Protein AF-A0A3M1ITN0-F1 (afdb_monomer_lite)

Radius of gyration: 29.63 Å; chains: 1; bounding box: 34×63×99 Å

pLDDT: mean 80.6, std 18.62, range [36.31, 98.19]

Secondary structure (DSSP, 8-state):
------------------------------EEEEEEEEES--HHHHHHTTT--GGGTEEEEETTEEEEEEEE--TTS-EEEEEETTEEEEE-TTSTTSEEEESEEEEEEEEEPPTT-

Sequence (117 aa):
MRFFRIAPGLICLGASIALAAPVTHDKRQMIEAQWLAASGERCDAVCARQGAEPENMLVYSSDGGDIYLCRVRKPPANRFGTNYEDVCKVEDPYSERSTSLEQHYECLCVWRVPAGR

Foldseek 3Di:
DDDDDDDDDDPPPPPPPPPPPPPPPPPPFDKDKDWAKAAQAAQCVVQVVVVFHPVVFFPDADPQGTKGKKWDDDPPDIFIAIDRRQWGWTQDCPDPVSIDTHRIIIGMGMDGDPPPD

Structure (mmCIF, N/CA/C/O backbone):
data_AF-A0A3M1ITN0-F1
#
_entry.id   AF-A0A3M1ITN0-F1
#
loop_
_atom_site.group_PDB
_atom_site.id
_atom_site.type_symbol
_atom_site.label_atom_id
_atom_site.label_alt_id
_atom_site.label_comp_id
_atom_site.label_asym_id
_atom_site.label_entity_id
_atom_site.label_seq_id
_atom_site.pdbx_PDB_ins_code
_atom_site.Cartn_x
_atom_site.Cartn_y
_atom_site.Cartn_z
_atom_site.occupancy
_atom_site.B_iso_or_equiv
_atom_site.auth_seq_id
_atom_site.auth_comp_id
_atom_site.auth_asym_id
_atom_site.auth_atom_id
_atom_site.pdbx_PDB_model_num
ATOM 1 N N . MET A 1 1 ? -0.497 51.659 80.620 1.00 36.31 1 MET A N 1
ATOM 2 C CA . MET A 1 1 ? 0.629 51.658 79.661 1.00 36.31 1 MET A CA 1
ATOM 3 C C . MET A 1 1 ? 0.068 51.348 78.280 1.00 36.31 1 MET A C 1
ATOM 5 O O . MET A 1 1 ? -0.827 50.522 78.185 1.00 36.31 1 MET A O 1
ATOM 9 N N . ARG A 1 2 ? 0.528 52.089 77.264 1.00 42.75 2 ARG A N 1
ATOM 10 C CA . ARG A 1 2 ? 0.221 51.939 75.824 1.00 42.75 2 ARG A CA 1
ATOM 11 C C . ARG A 1 2 ? 0.588 50.498 75.363 1.00 42.75 2 ARG A C 1
ATOM 13 O O . ARG A 1 2 ? 1.447 49.900 75.998 1.00 42.75 2 ARG A O 1
ATOM 20 N N . PHE A 1 3 ? 0.024 49.854 74.339 1.00 45.03 3 PHE A N 1
ATOM 21 C CA . PHE A 1 3 ? -0.132 50.239 72.930 1.00 45.03 3 PHE A CA 1
ATOM 22 C C . PHE A 1 3 ? -0.899 49.137 72.143 1.00 45.03 3 PHE A C 1
ATOM 24 O O . PHE A 1 3 ? -0.938 47.998 72.600 1.00 45.03 3 PHE A O 1
ATOM 31 N N . PHE A 1 4 ? -1.295 49.478 70.897 1.00 44.44 4 PHE A N 1
ATOM 32 C CA . PHE A 1 4 ? -1.440 48.615 69.697 1.00 44.44 4 PHE A CA 1
ATOM 33 C C . PHE A 1 4 ? -2.805 47.899 69.498 1.00 44.44 4 PHE A C 1
ATOM 35 O O . PHE A 1 4 ? -3.351 47.371 70.447 1.00 44.44 4 PHE A O 1
ATOM 42 N N . ARG A 1 5 ? -3.423 47.793 68.302 1.00 45.31 5 ARG A N 1
ATOM 43 C CA . ARG A 1 5 ? -3.043 48.123 66.907 1.00 45.31 5 ARG A CA 1
ATOM 44 C C . ARG A 1 5 ? -4.225 47.842 65.933 1.00 45.31 5 ARG A C 1
ATOM 46 O O . ARG A 1 5 ? -4.993 46.930 66.192 1.00 45.31 5 ARG A O 1
ATOM 53 N N . ILE A 1 6 ? -4.218 48.535 64.780 1.00 56.81 6 ILE A N 1
ATOM 54 C CA . ILE A 1 6 ? -4.711 48.140 63.426 1.00 56.81 6 ILE A CA 1
ATOM 55 C C . ILE A 1 6 ? -6.226 48.272 63.107 1.00 56.81 6 ILE A C 1
ATOM 57 O O . ILE A 1 6 ? -7.020 47.373 63.346 1.00 56.81 6 ILE A O 1
ATOM 61 N N . ALA A 1 7 ? -6.580 49.360 62.407 1.00 56.22 7 ALA A N 1
ATOM 62 C CA . ALA A 1 7 ? -7.347 49.292 61.145 1.00 56.22 7 ALA A CA 1
ATOM 63 C C . ALA A 1 7 ? -6.358 48.892 60.018 1.00 56.22 7 ALA A C 1
ATOM 65 O O . ALA A 1 7 ? -5.178 49.204 60.217 1.00 56.22 7 ALA A O 1
ATOM 66 N N . PRO A 1 8 ? -6.722 48.287 58.856 1.00 49.00 8 PRO A N 1
ATOM 67 C CA . PRO A 1 8 ? -7.952 48.533 58.086 1.00 49.00 8 PRO A CA 1
ATOM 68 C C . PRO A 1 8 ? -8.532 47.335 57.279 1.00 49.00 8 PRO A C 1
ATOM 70 O O . PRO A 1 8 ? -7.904 46.301 57.090 1.00 49.00 8 PRO A O 1
ATOM 73 N N . GLY A 1 9 ? -9.752 47.543 56.768 1.00 48.88 9 GLY A N 1
ATOM 74 C CA . GLY A 1 9 ? -10.263 47.091 55.464 1.00 48.88 9 GLY A CA 1
ATOM 75 C C . GLY A 1 9 ? -9.833 45.724 54.934 1.00 48.88 9 GLY A C 1
ATOM 76 O O . GLY A 1 9 ? -8.808 45.603 54.266 1.00 48.88 9 GLY A O 1
ATOM 77 N N . LEU A 1 10 ? -10.704 44.727 55.114 1.00 53.72 10 LEU A N 1
ATOM 78 C CA . LEU A 1 10 ? -10.668 43.492 54.340 1.00 53.72 10 LEU A CA 1
ATOM 79 C C . LEU A 1 10 ? -10.798 43.829 52.846 1.00 53.72 10 LEU A C 1
ATOM 81 O O . LEU A 1 10 ? -11.845 44.267 52.369 1.00 53.72 10 LEU A O 1
ATOM 85 N N . ILE A 1 11 ? -9.705 43.617 52.124 1.00 60.91 11 ILE A N 1
ATOM 86 C CA . ILE A 1 11 ? -9.633 43.625 50.670 1.00 60.91 11 ILE A CA 1
ATOM 87 C C . ILE A 1 11 ? -10.524 42.477 50.184 1.00 60.91 11 ILE A C 1
ATOM 89 O O . ILE A 1 11 ? -10.186 41.306 50.354 1.00 60.91 11 ILE A O 1
ATOM 93 N N . CYS A 1 12 ? -11.671 42.800 49.585 1.00 51.19 12 CYS A N 1
ATOM 94 C CA . CYS A 1 12 ? -12.407 41.845 48.765 1.00 51.19 12 CYS A CA 1
ATOM 95 C C . CYS A 1 12 ? -11.571 41.580 47.510 1.00 51.19 12 CYS A C 1
ATOM 97 O O . CYS A 1 12 ? -11.688 42.282 46.507 1.00 51.19 12 CYS A O 1
ATOM 99 N N . LEU A 1 13 ? -10.682 40.589 47.594 1.00 52.06 13 LEU A N 1
ATOM 100 C CA . LEU A 1 13 ? -10.059 39.976 46.432 1.00 52.06 13 LEU A CA 1
ATOM 101 C C . LEU A 1 13 ? -11.188 39.367 45.600 1.00 52.06 13 LEU A C 1
ATOM 103 O O . LEU A 1 13 ? -11.695 38.289 45.905 1.00 52.06 13 LEU A O 1
ATOM 107 N N . GLY A 1 14 ? -11.612 40.103 44.573 1.00 50.03 14 GLY A N 1
ATOM 108 C CA . GLY A 1 14 ? -12.446 39.581 43.506 1.00 50.03 14 GLY A CA 1
ATOM 109 C C . GLY A 1 14 ? -11.702 38.426 42.857 1.00 50.03 14 GLY A C 1
ATOM 110 O O . GLY A 1 14 ? -10.806 38.635 42.039 1.00 50.03 14 GLY A O 1
ATOM 111 N N . ALA A 1 15 ? -12.050 37.207 43.263 1.00 54.00 15 ALA A N 1
ATOM 112 C CA . ALA A 1 15 ? -11.660 35.992 42.582 1.00 54.00 15 ALA A CA 1
ATOM 113 C C . ALA A 1 15 ? -12.256 36.056 41.173 1.00 54.00 15 ALA A C 1
ATOM 115 O O . ALA A 1 15 ? -13.403 35.681 40.939 1.00 54.00 15 ALA A O 1
ATOM 116 N N . SER A 1 16 ? -11.475 36.579 40.230 1.00 48.06 16 SER A N 1
ATOM 117 C CA . SER A 1 16 ? -11.692 36.335 38.814 1.00 48.06 16 SER A CA 1
ATOM 118 C C . SER A 1 16 ? -11.390 34.861 38.599 1.00 48.06 16 SER A C 1
ATOM 120 O O . SER A 1 16 ? -10.258 34.480 38.308 1.00 48.06 16 SER A O 1
ATOM 122 N N . ILE A 1 17 ? -12.391 34.012 38.819 1.00 52.84 17 ILE A N 1
ATOM 123 C CA . ILE A 1 17 ? -12.350 32.642 38.335 1.00 52.84 17 ILE A CA 1
ATOM 124 C C . ILE A 1 17 ? -12.494 32.783 36.825 1.00 52.84 17 ILE A C 1
ATOM 126 O O . ILE A 1 17 ? -13.596 32.811 36.279 1.00 52.84 17 ILE A O 1
ATOM 130 N N . ALA A 1 18 ? -11.364 32.967 36.149 1.00 52.00 18 ALA A N 1
ATOM 131 C CA . ALA A 1 18 ? -11.280 32.679 34.739 1.00 52.00 18 ALA A CA 1
ATOM 132 C C . ALA A 1 18 ? -11.603 31.188 34.615 1.00 52.00 18 ALA A C 1
ATOM 134 O O . ALA A 1 18 ? -10.744 30.330 34.814 1.00 52.00 18 ALA A O 1
ATOM 135 N N . LEU A 1 19 ? -12.869 30.874 34.341 1.00 50.97 19 LEU A N 1
ATOM 136 C CA . LEU A 1 19 ? -13.224 29.636 33.676 1.00 50.97 19 LEU A CA 1
ATOM 137 C C . LEU A 1 19 ? -12.532 29.702 32.317 1.00 50.97 19 LEU A C 1
ATOM 139 O O . LEU A 1 19 ? -13.098 30.157 31.327 1.00 50.97 19 LEU A O 1
ATOM 143 N N . ALA A 1 20 ? -11.272 29.273 32.284 1.00 50.19 20 ALA A N 1
ATOM 144 C CA . ALA A 1 20 ? -10.741 28.661 31.092 1.00 50.19 20 ALA A CA 1
ATOM 145 C C . ALA A 1 20 ? -11.692 27.498 30.817 1.00 50.19 20 ALA A C 1
ATOM 147 O O . ALA A 1 20 ? -11.639 26.467 31.488 1.00 50.19 20 ALA A O 1
ATOM 148 N N . ALA A 1 21 ? -12.635 27.706 29.898 1.00 53.31 21 ALA A N 1
ATOM 149 C CA . ALA A 1 21 ? -13.306 26.596 29.262 1.00 53.31 21 ALA A CA 1
ATOM 150 C C . ALA A 1 21 ? -12.181 25.637 28.849 1.00 53.31 21 ALA A C 1
ATOM 152 O O . ALA A 1 21 ? -11.249 26.088 28.169 1.00 53.31 21 ALA A O 1
ATOM 153 N N . PRO A 1 22 ? -12.173 24.373 29.311 1.00 51.16 22 PRO A N 1
ATOM 154 C CA . PRO A 1 22 ? -11.237 23.421 28.755 1.00 51.16 22 PRO A CA 1
ATOM 155 C C . PRO A 1 22 ? -11.449 23.489 27.248 1.00 51.16 22 PRO A C 1
ATOM 157 O O . PRO A 1 22 ? -12.582 23.398 26.775 1.00 51.16 22 PRO A O 1
ATOM 160 N N . VAL A 1 23 ? -10.380 23.750 26.499 1.00 48.50 23 VAL A N 1
ATOM 161 C CA . VAL A 1 23 ? -10.400 23.637 25.044 1.00 48.50 23 VAL A CA 1
ATOM 162 C C . VAL A 1 23 ? -10.624 22.153 24.769 1.00 48.50 23 VAL A C 1
ATOM 164 O O . VAL A 1 23 ? -9.690 21.372 24.627 1.00 48.50 23 VAL A O 1
ATOM 167 N N . THR A 1 24 ? -11.883 21.723 24.799 1.00 57.19 24 THR A N 1
ATOM 168 C CA . THR A 1 24 ? -12.301 20.352 24.541 1.00 57.19 24 THR A CA 1
ATOM 169 C C . THR A 1 24 ? -12.280 20.131 23.044 1.00 57.19 24 THR A C 1
ATOM 171 O O . THR A 1 24 ? -13.329 19.974 22.438 1.00 57.19 24 THR A O 1
ATOM 174 N N . HIS A 1 25 ? -11.102 20.137 22.430 1.00 48.28 25 HIS A N 1
ATOM 175 C CA . HIS A 1 25 ? -10.908 19.599 21.087 1.00 48.28 25 HIS A CA 1
ATOM 176 C C . HIS A 1 25 ? -9.519 18.980 20.936 1.00 48.28 25 HIS A C 1
ATOM 178 O O . HIS A 1 25 ? -8.876 19.131 19.904 1.00 48.28 25 HIS A O 1
ATOM 184 N N . ASP A 1 26 ? -9.085 18.193 21.924 1.00 47.53 26 ASP A N 1
ATOM 185 C CA . ASP A 1 26 ? -8.135 17.127 21.619 1.00 47.53 26 ASP A CA 1
ATOM 186 C C . ASP A 1 26 ? -8.916 15.916 21.084 1.00 47.53 26 ASP A C 1
ATOM 188 O O . ASP A 1 26 ? -9.275 14.986 21.799 1.00 47.53 26 ASP A O 1
ATOM 192 N N . LYS A 1 27 ? -9.304 15.996 19.806 1.00 51.25 27 LYS A N 1
ATOM 193 C CA . LYS A 1 27 ? -9.790 14.849 19.023 1.00 51.25 27 LYS A CA 1
ATOM 194 C C . LYS A 1 27 ? -8.661 14.290 18.154 1.00 51.25 27 LYS A C 1
ATOM 196 O O . LYS A 1 27 ? -8.922 13.806 17.054 1.00 51.25 27 LYS A O 1
ATOM 201 N N . ARG A 1 28 ? -7.401 14.356 18.601 1.00 57.88 28 ARG A N 1
ATOM 202 C CA . ARG A 1 28 ? -6.355 13.527 17.996 1.00 57.88 28 ARG A CA 1
ATOM 203 C C . ARG A 1 28 ? -6.618 12.085 18.406 1.00 57.88 28 ARG A C 1
ATOM 205 O O . ARG A 1 28 ? -6.108 11.602 19.408 1.00 57.88 28 ARG A O 1
ATOM 212 N N . GLN A 1 29 ? -7.470 11.410 17.640 1.00 64.06 29 GLN A N 1
ATOM 213 C CA . GLN A 1 29 ? -7.511 9.956 17.674 1.00 64.06 29 GLN A CA 1
ATOM 214 C C . GLN A 1 29 ? -6.110 9.471 17.317 1.00 64.06 29 GLN A C 1
ATOM 216 O O . GLN A 1 29 ? -5.545 9.877 16.300 1.00 64.06 29 GLN A O 1
ATOM 221 N N . MET A 1 30 ? -5.525 8.668 18.198 1.00 74.00 30 MET A N 1
ATOM 222 C CA . MET A 1 30 ? -4.244 8.048 17.919 1.00 74.00 30 MET A CA 1
ATOM 223 C C . MET A 1 30 ? -4.440 7.015 16.811 1.00 74.00 30 MET A C 1
ATOM 225 O O . MET A 1 30 ? -5.347 6.184 16.863 1.00 74.00 30 MET A O 1
ATOM 229 N N . ILE A 1 31 ? -3.596 7.105 15.794 1.00 86.62 31 ILE A N 1
ATOM 230 C CA . ILE A 1 31 ? -3.554 6.183 14.663 1.00 86.62 31 ILE A CA 1
ATOM 231 C C . ILE A 1 31 ? -2.226 5.450 14.740 1.00 86.62 31 ILE A C 1
ATOM 233 O O . ILE A 1 31 ? -1.171 6.079 14.835 1.00 86.62 31 ILE A O 1
ATOM 237 N N . GLU A 1 32 ? -2.289 4.127 14.711 1.00 92.12 32 GLU A N 1
ATOM 238 C CA . GLU A 1 32 ? -1.122 3.280 14.514 1.00 92.12 32 GLU A CA 1
ATOM 239 C C . GLU A 1 32 ? -1.047 2.934 13.029 1.00 92.12 32 GLU A C 1
ATOM 241 O O . GLU A 1 32 ? -2.072 2.655 12.405 1.00 92.12 32 GLU A O 1
ATOM 246 N N . ALA A 1 33 ? 0.1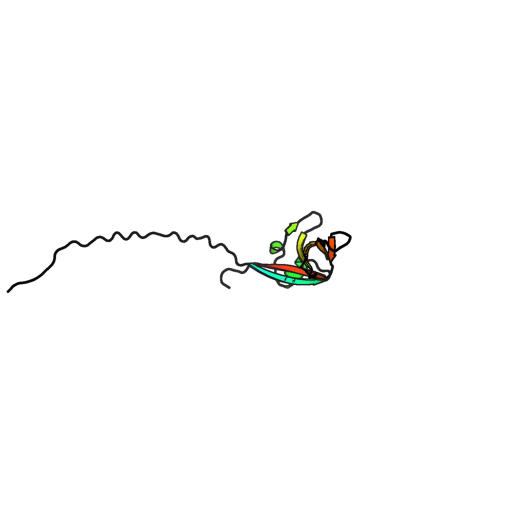47 2.990 12.443 1.00 94.00 33 ALA A N 1
ATOM 247 C CA . ALA A 1 33 ? 0.342 2.656 11.041 1.00 94.00 33 ALA A CA 1
ATOM 248 C C . ALA A 1 33 ? 1.668 1.924 10.824 1.00 94.00 33 ALA A C 1
ATOM 250 O O . ALA A 1 33 ? 2.708 2.340 11.341 1.00 94.00 33 ALA A O 1
ATOM 251 N N . GLN A 1 34 ? 1.644 0.858 10.026 1.00 97.00 34 GLN A N 1
ATOM 252 C CA . GLN A 1 34 ? 2.812 0.028 9.744 1.00 97.00 34 GLN A CA 1
ATOM 253 C C . GLN A 1 34 ? 2.832 -0.421 8.283 1.00 97.00 34 GLN A C 1
ATOM 255 O O . GLN A 1 34 ? 1.801 -0.720 7.690 1.00 97.00 34 GLN A O 1
ATOM 260 N N . TRP A 1 35 ? 4.035 -0.499 7.713 1.00 97.56 35 TRP A N 1
ATOM 261 C CA . TRP A 1 35 ? 4.270 -1.114 6.409 1.00 97.56 35 TRP A CA 1
ATOM 262 C C . TRP A 1 35 ? 4.485 -2.619 6.574 1.00 97.56 35 TRP A C 1
ATOM 264 O O . TRP A 1 35 ? 5.425 -3.021 7.264 1.00 97.56 35 TRP A O 1
ATOM 274 N N . LEU A 1 36 ? 3.648 -3.436 5.937 1.00 97.31 36 LEU A N 1
ATOM 275 C CA . LEU A 1 36 ? 3.733 -4.898 5.987 1.00 97.31 36 LEU A CA 1
ATOM 276 C C . LEU A 1 36 ? 4.038 -5.475 4.617 1.00 97.31 36 LEU A C 1
ATOM 278 O O . LEU A 1 36 ? 3.397 -5.101 3.642 1.00 97.31 36 LEU A O 1
ATOM 282 N N . ALA A 1 37 ? 4.994 -6.397 4.549 1.00 97.12 37 ALA A N 1
ATOM 283 C CA . ALA A 1 37 ? 5.349 -7.063 3.303 1.00 97.12 37 ALA A CA 1
ATOM 284 C C . ALA A 1 37 ? 4.169 -7.870 2.736 1.00 97.12 37 ALA A C 1
ATOM 286 O O . ALA A 1 37 ? 3.451 -8.539 3.477 1.00 97.12 37 ALA A O 1
ATOM 287 N N . ALA A 1 38 ? 4.021 -7.820 1.417 1.00 96.81 38 ALA A N 1
ATOM 288 C CA . ALA A 1 38 ? 3.019 -8.524 0.636 1.00 96.81 38 ALA A CA 1
ATOM 289 C C . ALA A 1 38 ? 3.655 -9.060 -0.656 1.00 96.81 38 ALA A C 1
ATOM 291 O O . ALA A 1 38 ? 4.581 -8.449 -1.206 1.00 96.81 38 ALA A O 1
ATOM 292 N N . SER A 1 39 ? 3.161 -10.203 -1.136 1.00 95.69 39 SER A N 1
ATOM 293 C CA . SER A 1 39 ? 3.555 -10.767 -2.429 1.00 95.69 39 SER A CA 1
ATOM 294 C C . SER A 1 39 ? 2.333 -11.319 -3.153 1.00 95.69 39 SER A C 1
ATOM 296 O O . SER A 1 39 ? 1.790 -12.336 -2.734 1.00 95.69 39 SER A O 1
ATOM 298 N N . GLY A 1 40 ? 1.884 -10.633 -4.209 1.00 92.00 40 GLY A N 1
ATOM 299 C CA . GLY A 1 40 ? 0.710 -11.049 -4.987 1.00 92.00 40 GLY A CA 1
ATOM 300 C C . GLY A 1 40 ? -0.597 -11.061 -4.184 1.00 92.00 40 GLY A C 1
ATOM 301 O O . GLY A 1 40 ? -1.427 -11.946 -4.372 1.00 92.00 40 GLY A O 1
ATOM 302 N N . GLU A 1 41 ? -0.770 -10.127 -3.244 1.00 95.00 41 GLU A N 1
ATOM 303 C CA . GLU A 1 41 ? -1.924 -10.090 -2.337 1.00 95.00 41 GLU A CA 1
ATOM 304 C C . GLU A 1 41 ? -2.455 -8.667 -2.157 1.00 95.00 41 GLU A C 1
ATOM 306 O O . GLU A 1 41 ? -1.700 -7.740 -1.849 1.00 95.00 41 GLU A O 1
ATOM 311 N N . ARG A 1 42 ? -3.773 -8.485 -2.283 1.00 94.44 42 ARG A N 1
ATOM 312 C CA . ARG A 1 42 ? -4.407 -7.176 -2.097 1.00 94.44 42 ARG A CA 1
ATOM 313 C C . ARG A 1 42 ? -4.250 -6.670 -0.660 1.00 94.44 42 ARG A C 1
ATOM 315 O O . ARG A 1 42 ? -4.296 -7.445 0.302 1.00 94.44 42 ARG A O 1
ATOM 322 N N . CYS A 1 43 ? -4.045 -5.365 -0.504 1.00 95.94 43 CYS A N 1
ATOM 323 C CA . CYS A 1 43 ? -3.652 -4.786 0.778 1.00 95.94 43 CYS A CA 1
ATOM 324 C C . CYS A 1 43 ? -4.720 -4.877 1.872 1.00 95.94 43 CYS A C 1
ATOM 326 O O . CYS A 1 43 ? -4.359 -5.008 3.040 1.00 95.94 43 CYS A O 1
ATOM 328 N N . ASP A 1 44 ? -6.008 -4.899 1.534 1.00 95.31 44 ASP A N 1
ATOM 329 C CA . ASP A 1 44 ? -7.069 -5.197 2.501 1.00 95.31 44 ASP A CA 1
ATOM 330 C C . ASP A 1 44 ? -6.909 -6.589 3.114 1.00 95.31 44 ASP A C 1
ATOM 332 O O . ASP A 1 44 ? -6.973 -6.728 4.331 1.00 95.31 44 ASP A O 1
ATOM 336 N N . ALA A 1 45 ? -6.622 -7.611 2.308 1.00 95.25 45 ALA A N 1
ATOM 337 C CA . ALA A 1 45 ? -6.447 -8.975 2.794 1.00 95.25 45 AL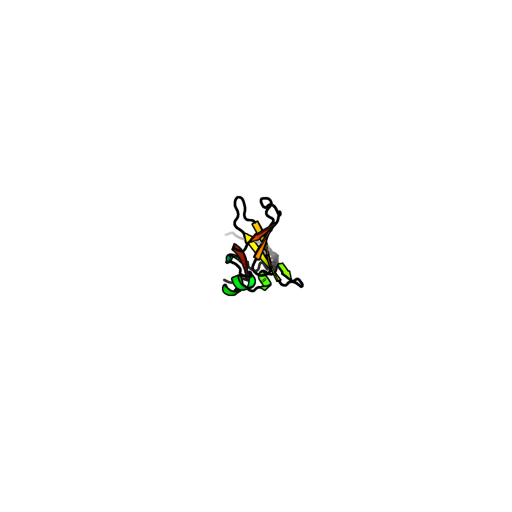A A CA 1
ATOM 338 C C . ALA A 1 45 ? -5.189 -9.127 3.667 1.00 95.25 45 ALA A C 1
ATOM 340 O O . ALA A 1 45 ? -5.187 -9.893 4.636 1.00 95.25 45 ALA A O 1
ATOM 341 N N . VAL A 1 46 ? -4.102 -8.427 3.327 1.00 96.31 46 VAL A N 1
ATOM 342 C CA . VAL A 1 46 ? -2.858 -8.410 4.120 1.00 96.31 46 VAL A CA 1
ATOM 343 C C . VAL A 1 46 ? -3.093 -7.731 5.469 1.00 96.31 46 VAL A C 1
ATOM 345 O O . VAL A 1 46 ? -2.731 -8.274 6.514 1.00 96.31 46 VAL A O 1
ATOM 348 N N . CYS A 1 47 ? -3.740 -6.568 5.463 1.00 96.12 47 CYS A N 1
ATOM 349 C CA . CYS A 1 47 ? -3.937 -5.772 6.665 1.00 96.12 47 CYS A CA 1
ATOM 350 C C . CYS A 1 47 ? -5.063 -6.303 7.568 1.00 96.12 47 CYS A C 1
ATOM 352 O O . CYS A 1 47 ? -4.909 -6.296 8.792 1.00 96.12 47 CYS A O 1
ATOM 354 N N . ALA A 1 48 ? -6.134 -6.870 7.003 1.00 94.94 48 ALA A N 1
ATOM 355 C CA . ALA A 1 48 ? -7.202 -7.520 7.765 1.00 94.94 48 ALA A CA 1
ATOM 356 C C . ALA A 1 48 ? -6.682 -8.709 8.590 1.00 94.94 48 ALA A C 1
ATOM 358 O O . ALA A 1 48 ? -7.118 -8.919 9.720 1.00 94.94 48 ALA A O 1
ATOM 359 N N . ARG A 1 49 ? -5.677 -9.443 8.086 1.00 96.00 49 ARG A N 1
ATOM 360 C CA . ARG A 1 49 ? -4.993 -10.507 8.848 1.00 96.00 49 ARG A CA 1
ATOM 361 C C . ARG A 1 49 ? -4.285 -10.003 10.106 1.00 96.00 49 ARG A C 1
ATOM 363 O O . ARG A 1 49 ? -4.081 -10.786 11.027 1.00 96.00 49 ARG A O 1
ATOM 370 N N . GLN A 1 50 ? -3.933 -8.720 10.158 1.00 96.12 50 GLN A N 1
ATOM 371 C CA . GLN A 1 50 ? -3.374 -8.075 11.347 1.00 96.12 50 GLN A CA 1
ATOM 372 C C . GLN A 1 50 ? -4.427 -7.317 12.174 1.00 96.12 50 GLN A C 1
ATOM 374 O O . GLN A 1 50 ? -4.082 -6.534 13.058 1.00 96.12 50 GLN A O 1
ATOM 379 N N . GLY A 1 51 ? -5.715 -7.497 11.873 1.00 94.12 51 GLY A N 1
ATOM 380 C CA . GLY A 1 51 ? -6.808 -6.808 12.557 1.00 94.12 51 GLY A CA 1
ATOM 381 C C . GLY A 1 51 ? -6.944 -5.327 12.197 1.00 94.12 51 GLY A C 1
ATOM 382 O O . GLY A 1 51 ? -7.525 -4.574 12.976 1.00 94.12 51 GLY A O 1
ATOM 383 N N . ALA A 1 52 ? -6.389 -4.885 11.063 1.00 94.06 52 ALA A N 1
ATOM 384 C CA . ALA A 1 52 ? -6.631 -3.538 10.555 1.00 94.06 52 ALA A CA 1
ATOM 385 C C . ALA A 1 52 ? -7.902 -3.527 9.693 1.00 94.06 52 ALA A C 1
ATOM 387 O O . ALA A 1 52 ? -8.056 -4.357 8.798 1.00 94.06 52 ALA A O 1
ATOM 388 N N . GLU A 1 53 ? -8.792 -2.567 9.931 1.00 92.12 53 GLU A N 1
ATOM 389 C CA . GLU A 1 53 ? -10.029 -2.429 9.156 1.00 92.12 53 GLU A CA 1
ATOM 390 C C . GLU A 1 53 ? -9.752 -1.817 7.765 1.00 92.12 53 GLU A C 1
ATOM 392 O O . GLU A 1 53 ? -9.145 -0.739 7.705 1.00 92.12 53 GLU A O 1
ATOM 397 N N . PRO A 1 54 ? -10.214 -2.434 6.653 1.00 87.94 54 PRO A N 1
ATOM 398 C CA . PRO A 1 54 ? -10.007 -1.956 5.277 1.00 87.94 54 PRO A CA 1
ATOM 399 C C . PRO A 1 54 ? -10.351 -0.478 5.056 1.00 87.94 54 PRO A C 1
ATOM 401 O O . PRO A 1 54 ? -9.625 0.237 4.364 1.00 87.94 54 PRO A O 1
ATOM 404 N N . GLU A 1 55 ? -11.417 0.001 5.702 1.00 89.69 55 GLU A N 1
ATOM 405 C CA . GLU A 1 55 ? -11.890 1.388 5.607 1.00 89.69 55 GLU A CA 1
ATOM 406 C C . GLU A 1 55 ? -10.856 2.431 6.056 1.00 89.69 55 GLU A C 1
ATOM 408 O O . GLU A 1 55 ? -10.898 3.568 5.596 1.00 89.69 55 GLU A O 1
ATOM 413 N N . ASN A 1 56 ? -9.904 2.066 6.922 1.00 90.06 56 ASN A N 1
ATOM 414 C CA . ASN A 1 56 ? -8.869 2.991 7.393 1.00 90.06 56 ASN A CA 1
ATOM 415 C C . ASN A 1 56 ? -7.722 3.173 6.387 1.00 90.06 56 ASN A C 1
ATOM 417 O O . ASN A 1 56 ? -6.881 4.051 6.574 1.00 90.06 56 ASN A O 1
ATOM 421 N N . MET A 1 57 ? -7.657 2.327 5.357 1.00 92.12 57 MET A N 1
ATOM 422 C CA . MET A 1 57 ? -6.566 2.281 4.375 1.00 92.12 57 MET A CA 1
ATOM 423 C C . MET A 1 57 ? -7.041 2.568 2.950 1.00 92.12 57 MET A C 1
ATOM 425 O O . MET A 1 57 ? -6.217 2.725 2.045 1.00 92.12 57 MET A O 1
ATOM 429 N N . LEU A 1 58 ? -8.358 2.597 2.743 1.00 91.50 58 LEU A N 1
ATOM 430 C CA . LEU A 1 58 ? -8.985 2.867 1.461 1.00 91.50 58 LEU A CA 1
ATOM 431 C C . LEU A 1 58 ? -8.629 4.282 0.993 1.00 91.50 58 LEU A C 1
ATOM 433 O O . LEU A 1 58 ? -8.929 5.269 1.662 1.00 91.50 58 LEU A O 1
ATOM 437 N N . VAL A 1 59 ? -8.006 4.378 -0.180 1.00 90.19 59 VAL A N 1
ATOM 43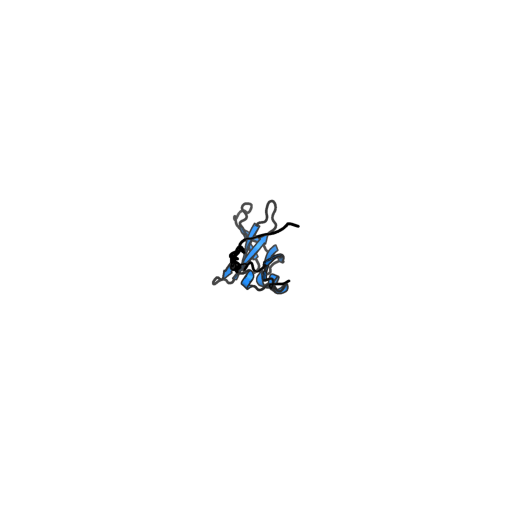8 C CA . VAL A 1 59 ? -7.719 5.665 -0.826 1.00 90.19 59 VAL A CA 1
ATOM 439 C C . VAL A 1 59 ? -8.938 6.132 -1.608 1.00 90.19 59 VAL A C 1
ATOM 441 O O . VAL A 1 59 ? -9.349 7.286 -1.506 1.00 90.19 59 VAL A O 1
ATOM 444 N N . TYR A 1 60 ? -9.495 5.231 -2.415 1.00 88.88 60 TYR A N 1
ATOM 445 C CA . TYR A 1 60 ? -10.623 5.495 -3.297 1.00 88.88 60 TYR A CA 1
ATOM 446 C C . TYR A 1 60 ? -11.249 4.172 -3.755 1.00 88.88 60 TYR A C 1
ATOM 448 O O . TYR A 1 60 ? -10.533 3.189 -3.949 1.00 88.88 60 TYR A O 1
ATOM 456 N N . SER A 1 61 ? -12.564 4.171 -3.969 1.00 90.31 61 SER A N 1
ATOM 457 C CA . SER A 1 61 ? -13.300 3.065 -4.591 1.00 90.31 61 SER A CA 1
ATOM 458 C C . SER A 1 61 ? -13.724 3.463 -5.999 1.00 90.31 61 SER A C 1
ATOM 460 O O . SER A 1 61 ? -14.331 4.516 -6.191 1.00 90.31 61 SER A O 1
ATOM 462 N N . SER A 1 62 ? -13.414 2.615 -6.974 1.00 85.62 62 SER A N 1
ATOM 463 C CA . SER A 1 62 ? -13.775 2.788 -8.384 1.00 85.62 62 SER A CA 1
ATOM 464 C C . SER A 1 62 ? -14.668 1.643 -8.864 1.00 85.62 62 SER A C 1
ATOM 466 O O . SER A 1 62 ? -14.815 0.642 -8.165 1.00 85.62 62 SER A O 1
ATOM 468 N N . ASP A 1 63 ? -15.192 1.728 -10.089 1.00 84.69 63 ASP A N 1
ATOM 469 C CA . ASP A 1 63 ? -15.905 0.605 -10.720 1.00 84.69 63 ASP A CA 1
ATOM 470 C C . ASP A 1 63 ? -15.012 -0.643 -10.887 1.00 84.69 63 ASP A C 1
ATOM 472 O O . ASP A 1 63 ? -15.513 -1.763 -10.946 1.00 84.69 63 ASP A O 1
ATOM 476 N N . GLY A 1 64 ? -13.685 -0.463 -10.927 1.00 79.44 64 GLY A N 1
ATOM 477 C CA . GLY A 1 64 ? -12.703 -1.554 -10.927 1.00 79.44 64 GLY A CA 1
ATOM 478 C C . GLY A 1 64 ? -12.408 -2.128 -9.535 1.00 79.44 64 GLY A C 1
ATOM 479 O O . GLY A 1 64 ? -11.661 -3.091 -9.410 1.00 79.44 64 GLY A O 1
ATOM 480 N N . GLY A 1 65 ? -12.980 -1.553 -8.477 1.00 87.44 65 GLY A N 1
ATOM 481 C CA . GLY A 1 65 ? -12.756 -1.956 -7.093 1.00 87.44 65 GLY A CA 1
ATOM 482 C C . GLY A 1 65 ? -11.972 -0.936 -6.271 1.00 87.44 65 GLY A C 1
ATOM 483 O O . GLY A 1 65 ? -11.737 0.206 -6.688 1.00 87.44 65 GLY A O 1
ATOM 484 N N . ASP A 1 66 ? -11.611 -1.375 -5.069 1.00 92.44 66 ASP A N 1
ATOM 485 C CA . ASP A 1 66 ? -10.957 -0.571 -4.042 1.00 92.44 66 ASP A CA 1
ATOM 486 C C . ASP A 1 66 ? -9.453 -0.433 -4.282 1.00 92.44 66 ASP A C 1
ATOM 488 O O . ASP A 1 66 ? -8.771 -1.380 -4.685 1.00 92.44 66 ASP A O 1
ATOM 492 N N . ILE A 1 67 ? -8.939 0.763 -4.001 1.00 93.00 67 ILE A N 1
ATOM 493 C CA . ILE A 1 67 ? -7.538 1.128 -4.190 1.00 93.00 67 ILE A CA 1
ATOM 494 C C . ILE A 1 67 ? -6.901 1.446 -2.837 1.00 93.00 67 ILE A C 1
ATOM 496 O O . ILE A 1 67 ? -7.416 2.261 -2.066 1.00 93.00 67 ILE A O 1
ATOM 500 N N . TYR A 1 68 ? -5.733 0.855 -2.586 1.00 95.44 68 TYR A N 1
ATOM 501 C CA . TYR A 1 68 ? -4.976 1.003 -1.338 1.00 95.44 68 TYR A CA 1
ATOM 502 C C . TYR A 1 68 ? -3.576 1.572 -1.592 1.00 95.44 68 TYR A C 1
ATOM 504 O O . TYR A 1 68 ? -3.055 1.485 -2.703 1.00 95.44 68 TYR A O 1
ATOM 512 N N . LEU A 1 69 ? -2.928 2.130 -0.565 1.00 96.06 69 LEU A N 1
ATOM 513 C CA . LEU A 1 69 ? -1.531 2.574 -0.663 1.00 96.06 69 LEU A CA 1
ATOM 514 C C . LEU A 1 69 ? -0.559 1.396 -0.557 1.00 96.06 69 LEU A C 1
ATOM 516 O O . LEU A 1 69 ? -0.634 0.590 0.372 1.00 96.06 69 LEU A O 1
ATOM 520 N N . CYS A 1 70 ? 0.420 1.365 -1.458 1.00 96.94 70 CYS A N 1
ATOM 521 C CA . CYS A 1 70 ? 1.529 0.419 -1.413 1.00 96.94 70 CYS A CA 1
ATOM 522 C C . CYS A 1 70 ? 2.884 1.125 -1.551 1.00 96.94 70 CYS A C 1
ATOM 524 O O . CYS A 1 70 ? 2.994 2.233 -2.087 1.00 96.94 70 CYS A O 1
ATOM 526 N N . ARG A 1 71 ? 3.934 0.469 -1.054 1.00 97.12 71 ARG A N 1
ATOM 527 C CA . ARG A 1 71 ? 5.328 0.910 -1.138 1.00 97.12 71 ARG A CA 1
ATOM 528 C C . ARG A 1 71 ? 6.201 -0.199 -1.700 1.00 97.12 71 ARG A C 1
ATOM 530 O O . ARG A 1 71 ? 6.139 -1.331 -1.245 1.00 97.12 71 ARG A O 1
ATOM 537 N N . VAL A 1 72 ? 7.085 0.141 -2.626 1.00 96.62 72 VAL A N 1
ATOM 538 C CA . VAL A 1 72 ? 8.085 -0.770 -3.185 1.00 96.62 72 VAL A CA 1
ATOM 539 C C . VAL A 1 72 ? 9.465 -0.266 -2.785 1.00 96.62 72 VAL A C 1
ATOM 541 O O . VAL A 1 72 ? 9.811 0.901 -3.001 1.00 96.62 72 VAL A O 1
ATOM 544 N N . ARG A 1 73 ? 10.277 -1.143 -2.195 1.00 93.62 73 ARG A N 1
ATOM 545 C CA . ARG A 1 73 ? 11.650 -0.816 -1.802 1.00 93.62 73 ARG A CA 1
ATOM 546 C C . ARG A 1 73 ? 12.577 -0.910 -3.013 1.00 93.62 73 ARG A C 1
ATOM 548 O O . ARG A 1 73 ? 13.072 -1.984 -3.336 1.00 93.62 73 ARG A O 1
ATOM 555 N N . LYS A 1 74 ? 12.826 0.225 -3.668 1.00 89.38 74 LYS A N 1
ATOM 556 C CA . LYS A 1 74 ? 13.778 0.352 -4.783 1.00 89.38 74 LYS A CA 1
ATOM 557 C C . LYS A 1 74 ? 14.825 1.424 -4.466 1.00 89.38 74 LYS A C 1
ATOM 559 O O . LYS A 1 74 ? 14.456 2.583 -4.319 1.00 89.38 74 LYS A O 1
ATOM 564 N N . PRO A 1 75 ? 16.123 1.105 -4.345 1.00 85.50 75 PRO A N 1
ATOM 565 C CA . PRO A 1 75 ? 17.156 2.132 -4.217 1.00 85.50 75 PRO A CA 1
ATOM 566 C C . PRO A 1 75 ? 17.155 3.091 -5.426 1.00 85.50 75 PRO A C 1
ATOM 568 O O . PRO A 1 75 ? 16.865 2.656 -6.539 1.00 85.50 75 PRO A O 1
ATOM 571 N N . PRO A 1 76 ? 17.471 4.388 -5.247 1.00 88.69 76 PRO A N 1
ATOM 572 C CA . PRO A 1 76 ? 17.911 5.039 -4.008 1.00 88.69 76 PRO A CA 1
ATOM 573 C C . PRO A 1 76 ? 16.770 5.474 -3.074 1.00 88.69 76 PRO A C 1
ATOM 575 O O . PRO A 1 76 ? 17.035 5.914 -1.960 1.00 88.69 76 PRO A O 1
ATOM 578 N N . ALA A 1 77 ? 15.512 5.385 -3.506 1.00 89.88 77 ALA A N 1
ATOM 579 C CA . ALA A 1 77 ? 14.375 5.870 -2.736 1.00 89.88 77 ALA A CA 1
ATOM 580 C C . ALA A 1 77 ? 13.142 5.004 -2.975 1.00 89.88 77 ALA A C 1
ATOM 582 O O . ALA A 1 77 ? 12.799 4.711 -4.120 1.00 89.88 77 ALA A O 1
ATOM 583 N N . ASN A 1 78 ? 12.445 4.666 -1.889 1.00 93.88 78 ASN A N 1
ATOM 584 C CA . ASN A 1 78 ? 11.197 3.914 -1.951 1.00 93.88 78 ASN A CA 1
ATOM 585 C C . ASN A 1 78 ? 10.225 4.542 -2.955 1.00 93.88 78 ASN A C 1
ATOM 587 O O . ASN A 1 78 ? 10.084 5.765 -3.028 1.00 93.88 78 ASN A O 1
ATOM 591 N N . ARG A 1 79 ? 9.544 3.686 -3.712 1.00 94.69 79 ARG A N 1
ATOM 592 C CA . ARG A 1 79 ? 8.460 4.091 -4.599 1.00 94.69 79 ARG A CA 1
ATOM 593 C C . ARG A 1 79 ? 7.146 3.885 -3.878 1.00 94.69 79 ARG A C 1
ATOM 595 O O . ARG A 1 79 ? 6.955 2.856 -3.237 1.00 94.69 79 ARG A O 1
ATOM 602 N N . PHE A 1 80 ? 6.267 4.865 -3.972 1.00 95.25 80 PHE A N 1
ATOM 603 C CA . PHE A 1 80 ? 4.921 4.790 -3.428 1.00 95.25 80 PHE A CA 1
ATOM 604 C C . PHE A 1 80 ? 3.951 4.743 -4.589 1.00 95.25 80 PHE A C 1
ATOM 606 O O . PHE A 1 80 ? 4.203 5.322 -5.647 1.00 95.25 80 PHE A O 1
ATOM 613 N N . GLY A 1 81 ? 2.862 4.027 -4.397 1.00 95.25 81 GLY A N 1
ATOM 614 C CA . GLY A 1 81 ? 1.884 3.852 -5.441 1.00 95.25 81 GLY A CA 1
ATOM 615 C C . GLY A 1 81 ? 0.596 3.294 -4.896 1.00 95.25 81 GLY A C 1
ATOM 616 O O . GLY A 1 81 ? 0.287 3.414 -3.708 1.00 95.25 81 GLY A O 1
ATOM 617 N N . THR A 1 82 ? -0.151 2.689 -5.803 1.00 95.56 82 THR A N 1
ATOM 618 C CA . THR A 1 82 ? -1.477 2.165 -5.514 1.00 95.56 82 THR A CA 1
ATOM 619 C C . THR A 1 82 ? -1.505 0.671 -5.764 1.00 95.56 82 THR A C 1
ATOM 621 O O . THR A 1 82 ? -1.033 0.193 -6.796 1.00 95.56 82 THR A O 1
ATOM 624 N N . ASN A 1 83 ? -2.016 -0.072 -4.789 1.00 95.31 83 ASN A N 1
ATOM 625 C CA . ASN A 1 83 ? -2.341 -1.470 -4.966 1.00 95.31 83 ASN A CA 1
ATOM 626 C C . ASN A 1 83 ? -3.761 -1.562 -5.517 1.00 95.31 83 ASN A C 1
ATOM 628 O O . ASN A 1 83 ? -4.703 -1.021 -4.937 1.00 95.31 83 ASN A O 1
ATOM 632 N N . TYR A 1 84 ? -3.859 -2.231 -6.655 1.00 88.12 84 TYR A N 1
ATOM 633 C CA . TYR A 1 84 ? -5.093 -2.568 -7.337 1.00 88.12 84 TYR A CA 1
ATOM 634 C C . TYR A 1 84 ? -5.013 -4.063 -7.640 1.00 88.12 84 TYR A C 1
ATOM 636 O O . TYR A 1 84 ? -3.997 -4.516 -8.170 1.00 88.12 84 TYR A O 1
ATOM 644 N N . GLU A 1 85 ? -6.040 -4.820 -7.252 1.00 89.06 85 GLU A N 1
ATOM 645 C CA . GLU A 1 85 ? -6.006 -6.290 -7.273 1.00 89.06 85 GLU A CA 1
ATOM 646 C C . GLU A 1 85 ? -4.770 -6.834 -6.518 1.00 89.06 85 GLU A C 1
ATOM 648 O O . GLU A 1 85 ? -4.576 -6.521 -5.344 1.00 89.06 85 GLU A O 1
ATOM 653 N N . ASP A 1 86 ? -3.922 -7.634 -7.157 1.00 9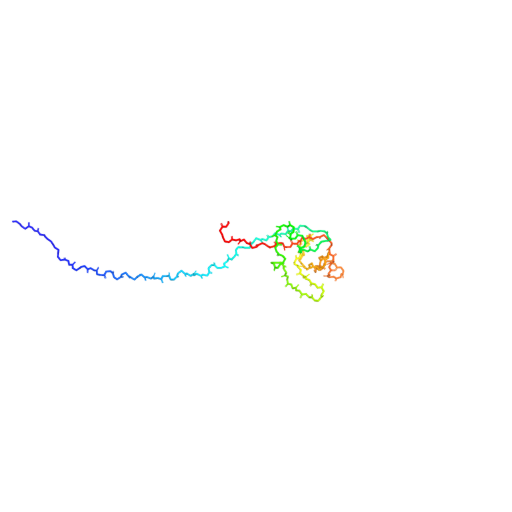2.00 86 ASP A N 1
ATOM 654 C CA . ASP A 1 86 ? -2.764 -8.314 -6.567 1.00 92.00 86 ASP A CA 1
ATOM 655 C C . ASP A 1 86 ? -1.410 -7.665 -6.923 1.00 92.00 86 ASP A C 1
ATOM 657 O O . ASP A 1 86 ? -0.350 -8.236 -6.654 1.00 92.00 86 ASP A O 1
ATOM 661 N N . VAL A 1 87 ? -1.420 -6.458 -7.502 1.00 94.50 87 VAL A N 1
ATOM 662 C CA . VAL A 1 87 ? -0.205 -5.747 -7.934 1.00 94.50 87 VAL A CA 1
ATOM 663 C C . VAL A 1 87 ? -0.104 -4.341 -7.350 1.00 94.50 87 VAL A C 1
ATOM 665 O O . VAL A 1 87 ? -1.099 -3.651 -7.133 1.00 94.50 87 VAL A O 1
ATOM 668 N N . CYS A 1 88 ? 1.124 -3.884 -7.109 1.00 96.00 88 CYS A N 1
ATOM 669 C CA . CYS A 1 88 ? 1.426 -2.507 -6.732 1.00 96.00 88 CYS A CA 1
ATOM 670 C C . CYS A 1 88 ? 1.919 -1.730 -7.956 1.00 96.00 88 CYS A C 1
ATOM 672 O O . CYS A 1 88 ? 2.990 -2.005 -8.502 1.00 96.00 88 CYS A O 1
ATOM 674 N N . LYS A 1 89 ? 1.135 -0.742 -8.391 1.00 95.06 89 LYS A N 1
ATOM 675 C CA . LYS A 1 89 ? 1.485 0.161 -9.488 1.00 95.06 89 LYS A CA 1
ATOM 676 C C . LYS A 1 89 ? 2.211 1.377 -8.927 1.00 95.06 89 LYS A C 1
ATOM 678 O O . LYS A 1 89 ? 1.615 2.166 -8.193 1.00 95.06 89 LYS A O 1
ATOM 683 N N . VAL A 1 90 ? 3.473 1.551 -9.305 1.00 94.75 90 VAL A N 1
ATOM 684 C CA . VAL A 1 90 ? 4.309 2.683 -8.881 1.00 94.75 90 VAL A CA 1
ATOM 685 C C . VAL A 1 90 ? 4.841 3.455 -10.076 1.00 94.75 90 VAL A C 1
ATOM 687 O O . VAL A 1 90 ? 5.180 2.868 -11.102 1.00 94.75 90 VAL A O 1
ATOM 690 N N . GLU A 1 91 ? 4.974 4.768 -9.929 1.00 91.25 91 GLU A N 1
ATOM 691 C CA . GLU A 1 91 ? 5.788 5.555 -10.852 1.00 91.25 91 GLU A CA 1
ATOM 692 C C . GLU A 1 91 ? 7.264 5.229 -10.612 1.00 91.25 91 GLU A C 1
ATOM 694 O O . GLU A 1 91 ? 7.752 5.247 -9.478 1.00 91.25 91 GLU A O 1
ATOM 699 N N . ASP A 1 92 ? 7.979 4.896 -11.682 1.00 86.44 92 ASP A N 1
ATOM 700 C CA . ASP A 1 92 ? 9.399 4.582 -11.625 1.00 86.44 92 ASP A CA 1
ATOM 701 C C . ASP A 1 92 ? 10.118 5.288 -12.779 1.00 86.44 92 ASP A C 1
ATOM 703 O O . ASP A 1 92 ? 10.091 4.789 -13.910 1.00 86.44 92 ASP A O 1
ATOM 707 N N . PRO A 1 93 ? 10.770 6.440 -12.520 1.00 82.69 93 PRO A N 1
ATOM 708 C CA . PRO A 1 93 ? 11.432 7.225 -13.561 1.00 82.69 93 PRO A CA 1
ATOM 709 C C . PRO A 1 93 ? 12.654 6.512 -14.151 1.00 82.69 93 PRO A C 1
ATOM 711 O O . PRO A 1 93 ? 13.197 6.955 -15.157 1.00 82.69 93 PRO A O 1
ATOM 714 N N . TYR A 1 94 ? 13.086 5.410 -13.532 1.00 81.00 94 TYR A N 1
ATOM 715 C CA . TYR A 1 94 ? 14.176 4.569 -14.016 1.00 81.00 94 TYR A CA 1
ATOM 716 C C . TYR A 1 94 ? 13.676 3.375 -14.842 1.00 81.00 94 TYR A C 1
ATOM 718 O O . TYR A 1 94 ? 14.488 2.612 -15.359 1.00 81.00 94 TYR A O 1
ATOM 726 N N . SER A 1 95 ? 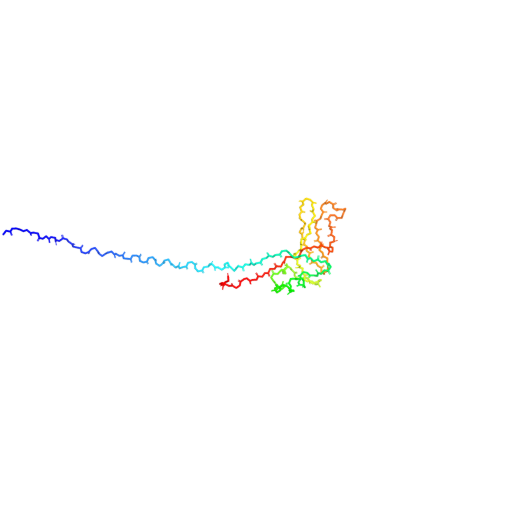12.357 3.200 -14.972 1.00 82.19 95 SER A N 1
ATOM 727 C CA . SER A 1 95 ? 11.752 2.178 -15.829 1.00 82.19 95 SER A CA 1
ATOM 728 C C . SER A 1 95 ? 11.458 2.735 -17.223 1.00 82.19 95 SER A C 1
ATOM 730 O O . SER A 1 95 ? 11.051 3.887 -17.368 1.00 82.19 95 SER A O 1
ATOM 732 N N . GLU A 1 96 ? 11.580 1.897 -18.256 1.00 78.06 96 GLU A N 1
ATOM 733 C CA . GLU A 1 96 ? 11.305 2.286 -19.652 1.00 78.06 96 GLU A CA 1
ATOM 734 C C . GLU A 1 96 ? 9.881 2.819 -19.861 1.00 78.06 96 GLU A C 1
ATOM 736 O O . GLU A 1 96 ? 9.634 3.642 -20.738 1.00 78.06 96 GLU A O 1
ATOM 741 N N . ARG A 1 97 ? 8.930 2.346 -19.049 1.00 78.94 97 ARG A N 1
ATOM 742 C CA . ARG A 1 97 ? 7.511 2.695 -19.158 1.00 78.94 97 ARG A CA 1
ATOM 743 C C . ARG A 1 97 ? 7.092 3.824 -18.223 1.00 78.94 97 ARG A C 1
ATOM 745 O O . ARG A 1 97 ? 5.906 4.138 -18.187 1.00 78.94 97 ARG A O 1
ATOM 752 N N . SER A 1 98 ? 8.010 4.411 -17.445 1.00 79.62 98 SER A N 1
ATOM 753 C CA . SER A 1 98 ? 7.758 5.379 -16.353 1.00 79.62 98 SER A CA 1
ATOM 754 C C . SER A 1 98 ? 6.841 4.885 -15.219 1.00 79.62 98 SER A C 1
ATOM 756 O O . SER A 1 98 ? 6.681 5.548 -14.198 1.00 79.62 98 SER A O 1
ATOM 758 N N . THR A 1 99 ? 6.258 3.698 -15.371 1.00 86.12 99 THR A N 1
ATOM 759 C CA . THR A 1 99 ? 5.396 3.013 -14.416 1.00 86.12 99 THR A CA 1
ATOM 760 C C . THR A 1 99 ? 5.834 1.559 -14.347 1.00 86.12 99 THR A C 1
ATOM 762 O O . THR A 1 99 ? 6.013 0.915 -15.383 1.00 86.12 99 THR A O 1
ATOM 765 N N . SER A 1 100 ? 5.950 1.037 -13.132 1.00 88.50 100 SER A N 1
ATOM 766 C CA . SER A 1 100 ? 6.242 -0.368 -12.874 1.00 88.50 100 SER A CA 1
ATOM 767 C C . SER A 1 100 ? 5.067 -1.056 -12.187 1.00 88.50 100 SER A C 1
ATOM 769 O O . SER A 1 100 ? 4.371 -0.444 -11.371 1.00 88.50 100 SER A O 1
ATOM 771 N N . LEU A 1 101 ? 4.861 -2.330 -12.522 1.00 93.50 101 LEU A N 1
ATOM 772 C CA . LEU A 1 101 ? 3.898 -3.216 -11.874 1.00 93.50 101 LEU A CA 1
ATOM 773 C C . LEU A 1 101 ? 4.680 -4.210 -11.022 1.00 93.50 101 LEU A C 1
ATOM 775 O O . LEU A 1 101 ? 5.428 -5.030 -11.550 1.00 93.50 101 LEU A O 1
ATOM 779 N N . GLU A 1 102 ? 4.533 -4.107 -9.709 1.00 94.44 102 GLU A N 1
ATOM 780 C CA . GLU A 1 102 ? 5.340 -4.847 -8.748 1.00 94.44 102 GLU A CA 1
ATOM 781 C C . GLU A 1 102 ? 4.480 -5.867 -8.014 1.00 94.44 102 GLU A C 1
ATOM 783 O O . GLU A 1 102 ? 3.443 -5.525 -7.448 1.00 94.44 102 GLU A O 1
ATOM 788 N N . GLN A 1 103 ? 4.930 -7.121 -8.001 1.00 95.31 103 GLN A N 1
ATOM 789 C CA . GLN A 1 103 ? 4.277 -8.194 -7.244 1.00 95.31 103 GLN A CA 1
ATOM 790 C C . GLN A 1 103 ? 4.777 -8.277 -5.802 1.00 95.31 103 GLN A C 1
ATOM 792 O O . GLN A 1 103 ? 4.066 -8.797 -4.956 1.00 95.31 103 GLN A O 1
ATOM 797 N N . HIS A 1 104 ? 5.973 -7.752 -5.513 1.00 96.62 104 HIS A N 1
ATOM 798 C CA . HIS A 1 104 ? 6.549 -7.703 -4.169 1.00 96.62 104 HIS A CA 1
ATOM 799 C C . HIS A 1 104 ? 6.556 -6.260 -3.671 1.00 96.62 104 HIS A C 1
ATOM 801 O O . HIS A 1 104 ? 7.230 -5.398 -4.239 1.00 96.62 104 HIS A O 1
ATOM 807 N N . TYR A 1 105 ? 5.804 -5.989 -2.612 1.00 97.00 105 TYR A N 1
ATOM 808 C CA . TYR A 1 105 ? 5.612 -4.642 -2.083 1.00 97.00 105 TYR A CA 1
ATOM 809 C C . TYR A 1 105 ? 5.286 -4.685 -0.592 1.00 97.00 105 TYR A C 1
ATOM 811 O O . TYR A 1 105 ? 5.294 -5.734 0.044 1.00 97.00 105 TYR A O 1
ATOM 819 N N . GLU A 1 106 ? 5.042 -3.519 -0.011 1.00 98.19 106 GLU A N 1
ATOM 820 C CA . GLU A 1 106 ? 4.550 -3.359 1.345 1.00 98.19 106 GLU A CA 1
ATOM 821 C C . GLU A 1 106 ? 3.219 -2.607 1.329 1.00 98.19 106 GLU A C 1
ATOM 823 O O . GLU A 1 106 ? 3.092 -1.581 0.661 1.00 98.19 106 GLU A O 1
ATOM 828 N N . CYS A 1 107 ? 2.244 -3.093 2.087 1.00 97.62 107 CYS A N 1
ATOM 829 C CA . CYS A 1 107 ? 0.954 -2.448 2.302 1.00 97.62 107 C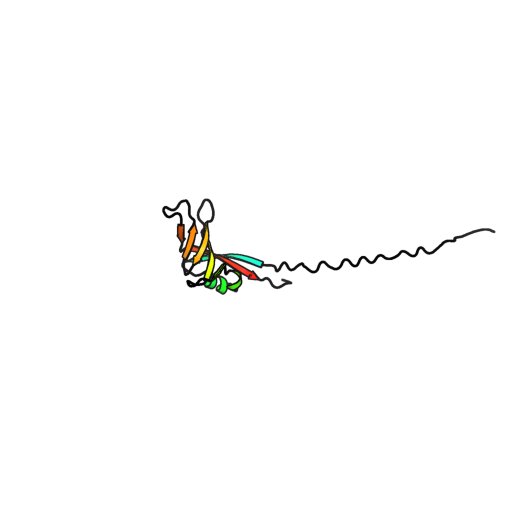YS A CA 1
ATOM 830 C C . CYS A 1 107 ? 1.009 -1.534 3.525 1.00 97.62 107 CYS A C 1
ATOM 832 O O . CYS A 1 107 ? 1.611 -1.899 4.538 1.00 97.62 107 CYS A O 1
ATOM 834 N N . LEU A 1 108 ? 0.385 -0.356 3.445 1.00 97.62 108 LEU A N 1
ATOM 835 C CA . LEU A 1 108 ? 0.206 0.508 4.610 1.00 97.62 108 LEU A CA 1
ATOM 836 C C . LEU A 1 108 ? -1.021 0.052 5.401 1.00 97.62 108 LEU A C 1
ATOM 838 O O . LEU A 1 108 ? -2.146 0.317 4.985 1.00 97.62 108 LEU A O 1
ATOM 842 N N . CYS A 1 109 ? -0.800 -0.588 6.544 1.00 96.56 109 CYS A N 1
ATOM 843 C CA . CYS A 1 109 ? -1.867 -0.981 7.454 1.00 96.56 109 CYS A CA 1
ATOM 844 C C . CYS A 1 109 ? -2.090 0.088 8.521 1.00 96.56 109 CYS A C 1
ATOM 846 O O . CYS A 1 109 ? -1.114 0.589 9.080 1.00 96.56 109 CYS A O 1
ATOM 848 N N . VAL A 1 110 ? -3.352 0.450 8.781 1.00 95.19 110 VAL A N 1
ATOM 849 C CA . VAL A 1 110 ? -3.727 1.538 9.700 1.00 95.19 110 VAL A CA 1
ATOM 850 C C . VAL A 1 110 ? -4.774 1.058 10.706 1.00 95.19 110 VAL A C 1
ATOM 852 O O . VAL A 1 110 ? -5.855 0.604 10.324 1.00 95.19 110 VAL A O 1
ATOM 855 N N . TRP A 1 111 ? -4.481 1.215 11.996 1.00 92.81 111 TRP A N 1
ATOM 856 C CA . TRP A 1 111 ? -5.375 0.882 13.104 1.00 92.81 111 TRP A CA 1
ATOM 857 C C . TRP A 1 111 ? -5.808 2.146 13.840 1.00 92.81 111 TRP A C 1
ATOM 859 O O . TRP A 1 111 ? -5.000 3.033 14.130 1.00 92.81 111 TRP A O 1
ATOM 869 N N . ARG A 1 112 ? -7.090 2.211 14.208 1.00 86.31 112 ARG A N 1
ATOM 870 C CA . ARG A 1 112 ? -7.558 3.199 15.186 1.00 86.31 112 ARG A CA 1
ATOM 871 C C . ARG A 1 112 ? -7.174 2.712 16.576 1.00 86.31 112 ARG A C 1
ATOM 873 O O . ARG A 1 112 ? -7.584 1.625 16.977 1.00 86.31 112 ARG A O 1
ATOM 880 N N . VAL A 1 113 ? -6.423 3.518 17.318 1.00 76.44 113 VAL A N 1
ATOM 881 C CA . VAL A 1 113 ? -6.105 3.219 18.715 1.00 76.44 113 VAL A CA 1
ATOM 882 C C . VAL A 1 113 ? -7.251 3.751 19.583 1.00 76.44 113 VAL A C 1
ATOM 884 O O . VAL A 1 113 ? -7.544 4.951 19.538 1.00 76.44 113 VAL A O 1
ATOM 887 N N . PRO A 1 114 ? -7.935 2.897 20.366 1.00 69.56 114 PRO A N 1
ATOM 888 C CA . PRO A 1 114 ? -8.939 3.359 21.317 1.00 69.56 114 PRO A CA 1
ATOM 889 C C . PRO A 1 114 ? -8.312 4.330 22.324 1.00 69.56 114 PRO A C 1
ATOM 891 O O . PRO A 1 114 ? -7.188 4.117 22.775 1.00 69.56 114 PRO A O 1
ATOM 894 N N . ALA A 1 115 ? -9.038 5.381 22.707 1.00 62.31 115 ALA A N 1
ATOM 895 C CA . ALA A 1 115 ? -8.555 6.320 23.717 1.00 62.31 115 ALA A CA 1
ATOM 896 C C . ALA A 1 115 ? -8.297 5.589 25.051 1.00 62.31 115 ALA A C 1
ATOM 898 O O . ALA A 1 115 ? -9.216 4.985 25.604 1.00 62.31 115 ALA A O 1
ATOM 899 N N . GLY A 1 116 ? -7.063 5.663 25.565 1.00 61.06 116 GLY A N 1
ATOM 900 C CA . GLY A 1 116 ? -6.689 5.123 26.881 1.00 61.06 116 GLY A CA 1
ATOM 901 C C . GLY A 1 116 ? -5.834 3.850 26.885 1.00 61.06 116 GLY A C 1
ATOM 902 O O . GLY A 1 116 ? -5.811 3.167 27.909 1.00 61.06 116 GLY A O 1
ATOM 903 N N . ARG A 1 117 ? -5.153 3.525 25.780 1.00 56.44 117 ARG A N 1
ATOM 904 C CA . ARG A 1 117 ? -4.120 2.479 25.720 1.00 56.44 117 ARG A CA 1
ATOM 905 C C . ARG A 1 117 ? -2.722 3.093 25.652 1.00 56.44 117 ARG A C 1
ATOM 907 O O . ARG A 1 117 ? -2.599 4.172 25.033 1.00 56.44 117 ARG A O 1
#